Protein AF-A0A5E4NF25-F1 (afdb_monomer)

Mean predicted aligned error: 12.4 Å

Sequence (63 aa):
MNNRPSYYHSHSSFSNNSLAICKEIQRFESVHPSIYAIYDLIELIPDSIVAQQVRDHVVCIEG

Structure (mmCIF, N/CA/C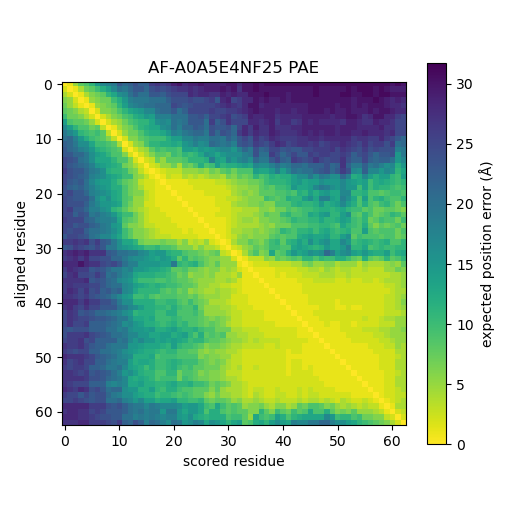/O backbone):
data_AF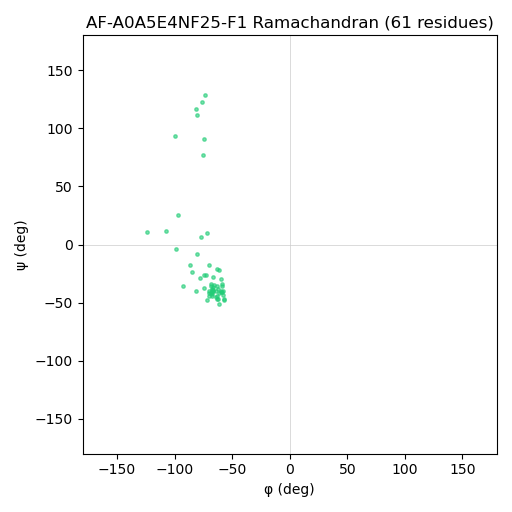-A0A5E4NF25-F1
#
_entry.id   AF-A0A5E4NF25-F1
#
loop_
_atom_site.group_PDB
_atom_site.id
_atom_site.type_symbol
_atom_site.label_atom_id
_atom_site.label_alt_id
_atom_site.label_comp_id
_atom_site.label_asym_id
_atom_site.label_entity_id
_atom_site.label_seq_id
_atom_site.pdbx_PDB_ins_code
_atom_site.Cartn_x
_atom_site.Cartn_y
_atom_site.Cartn_z
_atom_site.occupancy
_atom_site.B_iso_or_equiv
_atom_site.auth_seq_id
_atom_site.auth_comp_id
_atom_site.auth_asym_id
_atom_site.auth_atom_id
_atom_site.pdbx_PDB_model_num
ATOM 1 N N . MET A 1 1 ? 43.222 7.142 -48.459 1.00 41.59 1 MET A N 1
ATOM 2 C CA . MET A 1 1 ? 43.070 7.262 -46.992 1.00 41.59 1 MET A CA 1
ATOM 3 C C . MET A 1 1 ? 41.769 8.002 -46.706 1.00 41.59 1 MET A C 1
ATOM 5 O O . MET A 1 1 ? 41.777 9.222 -46.661 1.00 41.59 1 MET A O 1
ATOM 9 N N . ASN A 1 2 ? 40.643 7.287 -46.605 1.00 39.66 2 ASN A N 1
ATOM 10 C CA . ASN A 1 2 ? 39.340 7.907 -46.335 1.00 39.66 2 ASN A CA 1
ATOM 11 C C . ASN A 1 2 ? 39.004 7.764 -44.848 1.00 39.66 2 ASN A C 1
ATOM 13 O O . ASN A 1 2 ? 38.449 6.750 -44.426 1.00 39.66 2 ASN A O 1
ATOM 17 N N . ASN A 1 3 ? 39.348 8.787 -44.065 1.00 50.66 3 ASN A N 1
ATOM 18 C CA . ASN A 1 3 ? 38.941 8.911 -42.667 1.00 50.66 3 ASN A CA 1
ATOM 19 C C . ASN A 1 3 ? 37.462 9.317 -42.609 1.00 50.66 3 ASN A C 1
ATOM 21 O O . ASN A 1 3 ? 37.123 10.497 -42.642 1.00 50.66 3 ASN A O 1
ATOM 25 N N . ARG A 1 4 ? 36.571 8.326 -42.553 1.00 54.06 4 ARG A N 1
ATOM 26 C CA . ARG A 1 4 ? 35.142 8.538 -42.305 1.00 54.06 4 ARG A CA 1
ATOM 27 C C . ARG A 1 4 ? 34.947 8.820 -40.805 1.00 54.06 4 ARG A C 1
ATOM 29 O O . ARG A 1 4 ? 35.355 7.977 -40.008 1.00 54.06 4 ARG A O 1
ATOM 36 N N . PRO A 1 5 ? 34.355 9.954 -40.389 1.00 53.72 5 PRO A N 1
ATOM 37 C CA . PRO A 1 5 ? 34.184 10.239 -38.972 1.00 53.72 5 PRO A CA 1
ATOM 38 C C . PRO A 1 5 ? 33.076 9.354 -38.392 1.00 53.72 5 PRO A C 1
ATOM 40 O O . PRO A 1 5 ? 31.965 9.273 -38.924 1.00 53.72 5 PRO A O 1
ATOM 43 N N . SER A 1 6 ? 33.396 8.673 -37.298 1.00 56.28 6 SER A N 1
ATOM 44 C CA . SER A 1 6 ? 32.506 7.792 -36.545 1.00 56.28 6 SER A CA 1
ATOM 45 C C . SER A 1 6 ? 31.513 8.614 -35.710 1.00 56.28 6 SER A C 1
ATOM 47 O O . SER A 1 6 ? 31.670 8.740 -34.503 1.00 56.28 6 SER A O 1
ATOM 49 N N . TYR A 1 7 ? 30.470 9.173 -36.329 1.00 52.69 7 TYR A N 1
ATOM 50 C CA . TYR A 1 7 ? 29.422 9.947 -35.631 1.00 52.69 7 TYR A CA 1
ATOM 51 C C . TYR A 1 7 ? 28.456 9.105 -34.761 1.00 52.69 7 TYR A C 1
ATOM 53 O O . TYR A 1 7 ? 27.451 9.614 -34.279 1.00 52.69 7 TYR A O 1
ATOM 61 N N . TYR A 1 8 ? 28.732 7.819 -34.529 1.00 47.19 8 TYR A N 1
ATOM 62 C CA . TYR A 1 8 ? 27.788 6.874 -33.911 1.00 47.19 8 TYR A CA 1
ATOM 63 C C . TYR A 1 8 ? 27.967 6.647 -32.399 1.00 47.19 8 TYR A C 1
ATOM 65 O O . TYR A 1 8 ? 27.570 5.599 -31.902 1.00 47.19 8 TYR A O 1
ATOM 73 N N . HIS A 1 9 ? 28.540 7.588 -31.642 1.00 54.84 9 HIS A N 1
ATOM 74 C CA . HIS A 1 9 ? 28.851 7.346 -30.220 1.00 54.84 9 HIS A CA 1
ATOM 75 C C . HIS A 1 9 ? 27.988 8.062 -29.166 1.00 54.84 9 HIS A C 1
ATOM 77 O O . HIS A 1 9 ? 28.321 7.973 -27.991 1.00 54.84 9 HIS A O 1
ATOM 83 N N . SER A 1 10 ? 26.857 8.689 -29.521 1.00 51.31 10 SER A N 1
ATOM 84 C CA . SER A 1 10 ? 26.037 9.419 -28.522 1.00 51.31 10 SER A CA 1
ATOM 85 C C . SER A 1 10 ? 24.566 9.007 -28.398 1.00 51.31 10 SER A C 1
ATOM 87 O O . SER A 1 10 ? 23.810 9.689 -27.715 1.00 51.31 10 SER A O 1
ATOM 89 N N . HIS A 1 11 ? 24.127 7.895 -28.997 1.00 51.97 11 HIS A N 1
ATOM 90 C CA . HIS A 1 11 ? 22.716 7.469 -28.904 1.00 51.97 11 HIS A CA 1
ATOM 91 C C . HIS A 1 11 ? 22.436 6.378 -27.855 1.00 51.97 11 HIS A C 1
ATOM 93 O O . HIS A 1 11 ? 21.285 6.014 -27.625 1.00 51.97 11 HIS A O 1
ATOM 99 N N . SER A 1 12 ? 23.468 5.862 -27.188 1.00 54.72 12 SER A N 1
ATOM 100 C CA . SER A 1 12 ? 23.352 4.769 -26.214 1.00 54.72 12 SER A CA 1
ATOM 101 C C . SER A 1 12 ? 22.826 5.218 -24.844 1.00 54.72 12 SER A C 1
ATOM 103 O O . SER A 1 12 ? 22.157 4.442 -24.165 1.00 54.72 12 SER A O 1
ATOM 105 N N . SER A 1 13 ? 23.059 6.465 -24.427 1.00 54.62 13 SER A N 1
ATOM 106 C CA . SER A 1 13 ? 22.655 6.937 -23.091 1.00 54.62 13 SER A CA 1
ATOM 107 C C . SER A 1 1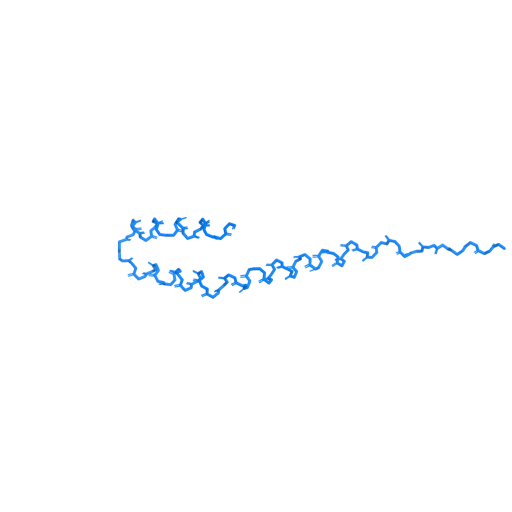3 ? 21.148 7.191 -22.959 1.00 54.62 13 SER A C 1
ATOM 109 O O . SER A 1 13 ? 20.563 6.871 -21.928 1.00 54.62 13 SER A O 1
ATOM 111 N N . PHE A 1 14 ? 20.496 7.709 -24.007 1.00 57.59 14 PHE A N 1
ATOM 112 C CA . PHE A 1 14 ? 19.051 7.977 -23.989 1.00 57.59 14 PHE A CA 1
ATOM 113 C C . PHE A 1 14 ? 18.225 6.688 -23.933 1.00 57.59 14 PHE A C 1
ATOM 115 O O . PHE A 1 14 ? 17.274 6.606 -23.163 1.00 57.59 14 PHE A O 1
ATOM 122 N N . SER A 1 15 ? 18.638 5.658 -24.677 1.00 60.59 15 SER A N 1
ATOM 123 C CA . SER A 1 15 ? 17.943 4.365 -24.713 1.00 60.59 15 SER A CA 1
ATOM 124 C C . SER A 1 15 ? 18.047 3.603 -23.383 1.00 60.59 15 SER A C 1
ATOM 126 O O . SER A 1 15 ? 17.081 2.975 -22.951 1.00 60.59 15 SER A O 1
ATOM 128 N N . ASN A 1 16 ? 19.176 3.734 -22.675 1.00 67.31 16 ASN A N 1
ATOM 129 C CA . ASN A 1 16 ? 19.334 3.177 -21.330 1.00 67.31 16 ASN A CA 1
ATOM 130 C C . ASN A 1 16 ? 18.424 3.858 -20.299 1.00 67.31 16 ASN A C 1
ATOM 132 O O . ASN A 1 16 ? 17.888 3.180 -19.425 1.00 67.31 16 ASN A O 1
ATOM 136 N N . ASN A 1 17 ? 18.212 5.174 -20.416 1.00 74.44 17 ASN A N 1
ATOM 137 C CA . ASN A 1 17 ? 17.333 5.907 -19.507 1.00 74.44 17 ASN A CA 1
ATOM 138 C C . ASN A 1 17 ? 15.859 5.525 -19.731 1.00 74.44 17 ASN A C 1
ATOM 140 O O . ASN A 1 17 ? 15.151 5.206 -18.781 1.00 74.44 17 ASN A O 1
ATOM 144 N N . SER A 1 18 ? 15.420 5.429 -20.992 1.00 83.25 18 SER A N 1
ATOM 145 C CA . SER A 1 18 ? 14.073 4.939 -21.326 1.00 83.25 18 SER A CA 1
ATOM 146 C C . SER A 1 18 ? 13.823 3.532 -20.778 1.00 83.25 18 SER A C 1
ATOM 148 O O . SER A 1 18 ? 12.780 3.276 -20.186 1.00 83.25 18 SER A O 1
ATOM 150 N N . LEU A 1 19 ? 14.799 2.630 -20.920 1.00 83.12 19 LEU A N 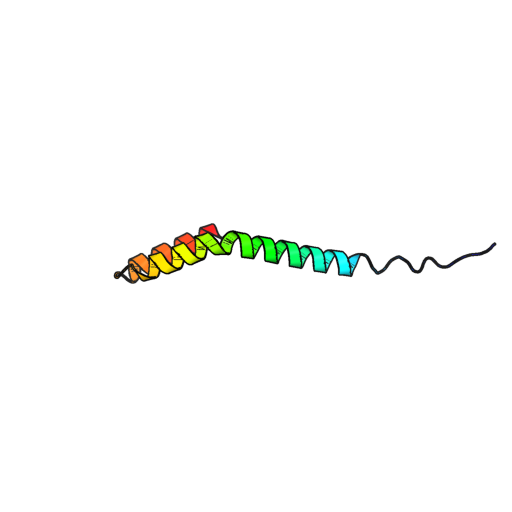1
ATOM 151 C CA . LEU A 1 19 ? 14.691 1.262 -20.416 1.00 83.12 19 LEU A CA 1
ATOM 152 C C . LEU A 1 19 ? 14.647 1.203 -18.882 1.00 83.12 19 LEU A C 1
ATOM 154 O O . LEU A 1 19 ? 13.907 0.392 -18.330 1.00 83.12 19 LEU A O 1
ATOM 158 N N . ALA A 1 20 ? 15.427 2.040 -18.194 1.00 82.44 20 ALA A N 1
ATOM 159 C CA . ALA A 1 20 ? 15.394 2.140 -16.737 1.00 82.44 20 ALA A CA 1
ATOM 160 C C . ALA A 1 20 ? 14.024 2.628 -16.241 1.00 82.44 20 ALA A C 1
ATOM 162 O O . ALA A 1 20 ? 13.462 2.019 -15.336 1.00 82.44 20 ALA A O 1
ATOM 163 N N . ILE A 1 21 ? 13.451 3.646 -16.893 1.00 85.81 21 ILE A N 1
ATOM 164 C CA . ILE A 1 21 ? 12.111 4.158 -16.575 1.00 85.81 21 ILE A CA 1
ATOM 165 C C . ILE A 1 21 ? 11.049 3.077 -16.808 1.00 85.81 21 ILE A C 1
ATOM 167 O O . ILE A 1 21 ? 10.234 2.833 -15.927 1.00 85.81 21 ILE A O 1
ATOM 171 N N . CYS A 1 22 ? 11.077 2.378 -17.948 1.00 90.12 22 CYS A N 1
ATOM 172 C CA . CYS A 1 22 ? 10.132 1.290 -18.219 1.00 90.12 22 CYS A CA 1
ATOM 173 C C . CYS A 1 22 ? 10.227 0.159 -17.185 1.00 90.12 22 CYS A C 1
ATOM 175 O O . CYS A 1 22 ? 9.203 -0.368 -16.760 1.00 90.12 22 CYS A O 1
ATOM 177 N N . LYS A 1 23 ? 11.444 -0.209 -16.763 1.00 82.31 23 LYS A N 1
ATOM 178 C CA . LYS A 1 23 ? 11.643 -1.220 -15.716 1.00 82.31 23 LYS A CA 1
ATOM 179 C C . LYS A 1 23 ? 11.083 -0.771 -14.378 1.00 82.31 23 LYS A C 1
ATOM 181 O O . LYS A 1 23 ? 10.501 -1.589 -13.678 1.00 82.31 23 LYS A O 1
ATOM 186 N N . GLU A 1 24 ? 11.252 0.498 -14.036 1.00 82.75 24 GLU A N 1
ATOM 187 C CA . GLU A 1 24 ? 10.734 1.034 -12.787 1.00 82.75 24 GLU A CA 1
ATOM 188 C C . GLU A 1 24 ? 9.205 1.123 -12.802 1.00 82.75 24 GLU A C 1
ATOM 190 O O . GLU A 1 24 ? 8.570 0.697 -11.844 1.00 82.75 24 GLU A O 1
ATOM 195 N N . ILE A 1 25 ? 8.602 1.532 -13.926 1.00 81.50 25 ILE A N 1
ATOM 196 C CA . ILE A 1 25 ? 7.145 1.474 -14.134 1.00 81.50 25 ILE A CA 1
ATOM 197 C C . ILE A 1 25 ? 6.635 0.043 -13.959 1.00 81.50 25 ILE A C 1
ATOM 199 O O . ILE A 1 25 ? 5.696 -0.170 -13.207 1.00 81.50 25 ILE A O 1
ATOM 203 N N . GLN A 1 26 ? 7.277 -0.949 -14.579 1.00 78.88 26 GLN A N 1
ATOM 204 C CA . GLN A 1 26 ? 6.874 -2.350 -14.433 1.00 78.88 26 GLN A CA 1
ATOM 205 C C . GLN A 1 26 ? 7.023 -2.845 -12.984 1.00 78.88 26 GLN A C 1
ATOM 207 O O . GLN A 1 26 ? 6.208 -3.637 -12.511 1.00 78.88 26 GLN A O 1
ATOM 212 N N . ARG A 1 27 ? 8.053 -2.378 -12.267 1.00 78.81 27 ARG A N 1
ATOM 213 C CA . ARG A 1 27 ? 8.256 -2.675 -10.845 1.00 78.81 27 ARG A CA 1
ATOM 214 C C . ARG A 1 27 ? 7.107 -2.098 -10.009 1.00 78.81 27 ARG A C 1
ATOM 216 O O . ARG A 1 27 ? 6.507 -2.845 -9.239 1.00 78.81 27 ARG A O 1
ATOM 223 N N . PHE A 1 28 ? 6.736 -0.838 -10.246 1.00 75.44 28 PHE A N 1
ATOM 224 C CA . PHE A 1 28 ? 5.579 -0.192 -9.619 1.00 75.44 28 PHE A CA 1
ATOM 225 C C . PHE A 1 28 ? 4.266 -0.906 -9.972 1.00 75.44 28 PHE A C 1
ATOM 227 O O . PHE A 1 28 ? 3.536 -1.337 -9.089 1.00 75.44 28 PHE A O 1
ATOM 234 N N . GLU A 1 29 ? 3.983 -1.157 -11.245 1.00 77.31 29 GLU A N 1
ATOM 235 C CA . GLU A 1 2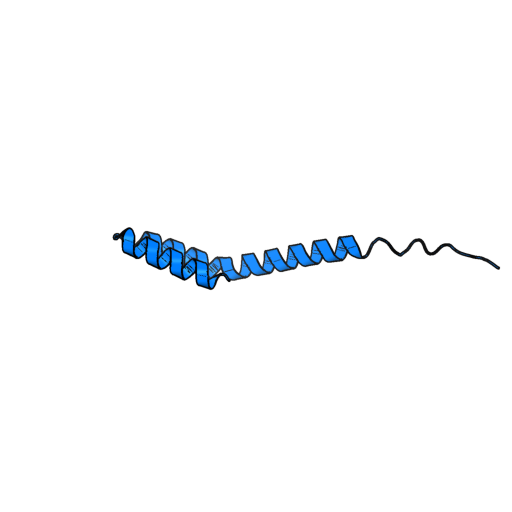9 ? 2.761 -1.854 -11.669 1.00 77.31 29 GLU A CA 1
ATOM 236 C C . GLU A 1 29 ? 2.647 -3.270 -11.084 1.00 77.31 29 GLU A C 1
ATOM 238 O O . GLU A 1 29 ? 1.541 -3.751 -10.839 1.00 77.31 29 GLU A O 1
ATOM 243 N N . SER A 1 30 ? 3.771 -3.939 -10.812 1.00 68.94 30 SER A N 1
ATOM 244 C CA . SER A 1 30 ? 3.763 -5.273 -10.202 1.00 68.94 30 SER A CA 1
ATOM 245 C C . SER A 1 30 ? 3.390 -5.280 -8.715 1.00 68.94 30 SER A C 1
ATOM 247 O O . SER A 1 30 ? 2.836 -6.272 -8.244 1.00 68.94 30 SER A O 1
ATOM 249 N N . VAL A 1 31 ? 3.628 -4.183 -7.985 1.00 68.44 31 VAL A N 1
ATOM 250 C CA . VAL A 1 31 ? 3.216 -4.043 -6.574 1.00 68.44 31 VAL A CA 1
ATOM 251 C C . VAL A 1 31 ? 1.778 -3.516 -6.436 1.00 68.44 31 VAL A C 1
ATOM 253 O O . VAL A 1 31 ? 1.127 -3.721 -5.410 1.00 68.44 31 VAL A O 1
ATOM 256 N N . HIS A 1 32 ? 1.227 -2.927 -7.503 1.00 71.31 32 HIS A N 1
ATOM 257 C CA . HIS A 1 32 ? -0.087 -2.275 -7.520 1.00 71.31 32 HIS A CA 1
ATOM 258 C C . HIS A 1 32 ? -1.339 -3.154 -7.257 1.00 71.31 32 HIS A C 1
ATOM 260 O O . HIS A 1 32 ? -2.362 -2.602 -6.863 1.00 71.31 32 HIS A O 1
ATOM 266 N N . PRO A 1 33 ? -1.361 -4.486 -7.424 1.00 69.19 33 PRO A N 1
ATOM 267 C CA . PRO A 1 33 ? -2.573 -5.253 -7.109 1.00 69.19 33 PRO A CA 1
ATOM 268 C C . PRO A 1 33 ? -2.729 -5.563 -5.615 1.00 69.19 33 PRO A C 1
ATOM 270 O O . PRO A 1 33 ? -3.832 -5.520 -5.079 1.00 69.19 33 PRO A O 1
ATOM 273 N N . SER A 1 34 ? -1.635 -5.908 -4.934 1.00 77.75 34 SER A N 1
ATOM 274 C CA . SER A 1 34 ? -1.692 -6.423 -3.559 1.00 77.75 34 SER A CA 1
ATOM 275 C C . SER A 1 34 ? -1.536 -5.327 -2.509 1.00 77.75 34 SER A C 1
ATOM 277 O O . SER A 1 34 ? -2.200 -5.391 -1.481 1.00 77.75 34 SER A O 1
ATOM 279 N N . ILE A 1 35 ? -0.717 -4.306 -2.770 1.00 84.19 35 ILE A N 1
ATOM 280 C CA . ILE A 1 35 ? -0.475 -3.205 -1.825 1.00 84.19 35 ILE A CA 1
ATOM 281 C C . ILE A 1 35 ? -1.720 -2.310 -1.696 1.00 84.19 35 ILE A C 1
ATOM 283 O O . ILE A 1 35 ? -2.135 -1.990 -0.586 1.00 84.19 35 ILE A O 1
ATOM 287 N N . TYR A 1 36 ? -2.396 -2.008 -2.811 1.00 85.00 36 TYR A N 1
ATOM 288 C CA . TYR A 1 36 ? -3.642 -1.230 -2.805 1.00 85.00 36 TYR A CA 1
ATOM 289 C C . TYR A 1 36 ? -4.784 -2.007 -2.157 1.00 85.00 36 TYR A C 1
ATOM 291 O O . TYR A 1 36 ? -5.479 -1.455 -1.314 1.00 85.00 36 TYR A O 1
ATOM 299 N N . ALA A 1 37 ? -4.907 -3.307 -2.447 1.00 88.12 37 ALA A N 1
ATOM 300 C CA . ALA A 1 37 ? -5.878 -4.157 -1.763 1.00 88.12 37 ALA A CA 1
ATOM 301 C C . ALA A 1 37 ? -5.650 -4.182 -0.242 1.00 88.12 37 ALA A C 1
ATOM 303 O O . ALA A 1 37 ? -6.605 -4.213 0.527 1.00 88.12 37 ALA A O 1
ATOM 304 N N . ILE A 1 38 ? -4.395 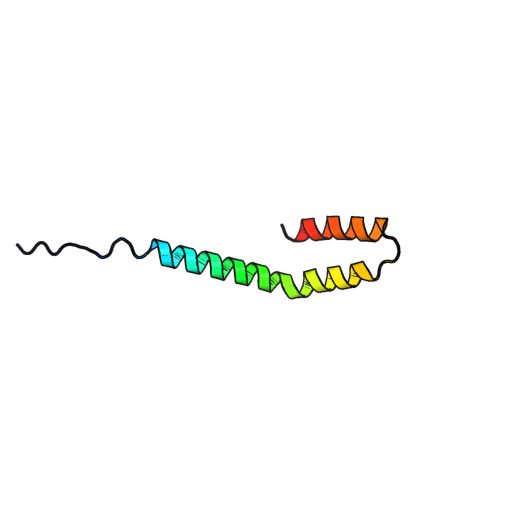-4.142 0.218 1.00 90.44 38 ILE A N 1
ATOM 305 C CA . ILE A 1 38 ? -4.086 -4.036 1.647 1.00 90.44 38 ILE A CA 1
ATOM 306 C C . ILE A 1 38 ? -4.504 -2.667 2.201 1.00 90.44 38 ILE A C 1
ATOM 308 O O . ILE A 1 38 ? -5.095 -2.629 3.277 1.00 90.44 38 ILE A O 1
ATOM 312 N N . TYR A 1 39 ? -4.261 -1.561 1.491 1.00 90.81 39 TYR A N 1
ATOM 313 C CA . TYR A 1 39 ? -4.740 -0.242 1.924 1.00 90.81 39 TYR A CA 1
ATOM 314 C C . TYR A 1 39 ? -6.270 -0.177 2.016 1.00 90.81 39 TYR A C 1
ATOM 316 O O . TYR A 1 39 ? -6.772 0.303 3.034 1.00 90.81 39 TYR A O 1
ATOM 324 N N . ASP A 1 40 ? -6.995 -0.757 1.056 1.00 91.19 40 ASP A N 1
ATOM 325 C CA . ASP A 1 40 ? -8.460 -0.872 1.103 1.00 91.19 40 ASP A CA 1
ATOM 326 C C . ASP A 1 40 ? -8.923 -1.654 2.346 1.00 91.19 40 ASP A C 1
ATOM 328 O O . ASP A 1 40 ? -9.879 -1.278 3.023 1.00 91.19 40 ASP A O 1
ATOM 332 N N . LEU A 1 41 ? -8.224 -2.740 2.698 1.00 93.56 41 LEU A N 1
ATOM 333 C CA . LEU A 1 41 ? -8.522 -3.524 3.901 1.00 93.56 41 LEU A CA 1
ATOM 334 C C . LEU A 1 41 ? -8.206 -2.762 5.195 1.00 93.56 41 LEU A C 1
ATOM 336 O O . LEU A 1 41 ? -8.930 -2.908 6.181 1.00 93.56 41 LEU A O 1
ATOM 340 N N . ILE A 1 42 ? -7.149 -1.947 5.210 1.00 94.75 42 ILE A N 1
ATOM 341 C CA . ILE A 1 42 ? -6.800 -1.109 6.363 1.00 94.75 42 ILE A CA 1
ATOM 342 C C . ILE A 1 42 ? -7.876 -0.045 6.609 1.00 94.75 42 ILE A C 1
ATOM 344 O O . ILE A 1 42 ? -8.156 0.268 7.767 1.00 94.75 42 ILE A O 1
ATOM 348 N N . GLU A 1 43 ? -8.504 0.499 5.563 1.00 93.81 43 GLU A N 1
ATOM 349 C CA . GLU A 1 43 ? -9.603 1.467 5.710 1.00 93.81 43 GLU A CA 1
ATOM 350 C C . GLU A 1 43 ? -10.823 0.892 6.444 1.00 93.81 43 GLU A C 1
ATOM 352 O O . GLU A 1 43 ? -11.589 1.640 7.051 1.00 93.81 43 GLU A O 1
ATOM 357 N N . LEU A 1 44 ? -10.977 -0.435 6.459 1.00 96.44 44 LEU A N 1
ATOM 358 C CA . LEU A 1 44 ? -12.048 -1.118 7.188 1.00 96.44 44 LEU A CA 1
ATOM 359 C C . LEU A 1 44 ? -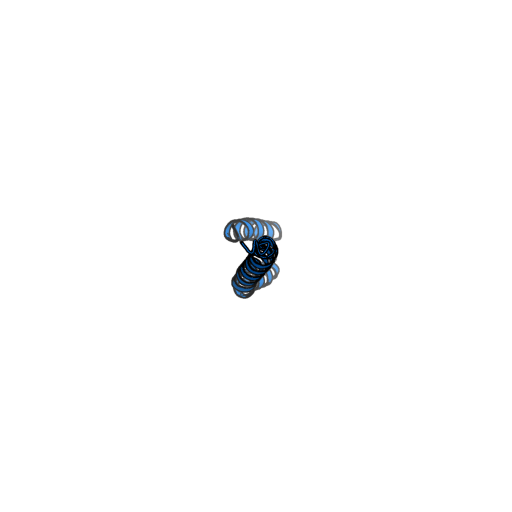11.760 -1.272 8.692 1.00 96.44 44 LEU A C 1
ATOM 361 O O . LEU A 1 44 ? -12.642 -1.708 9.436 1.00 96.44 44 LEU A O 1
ATOM 365 N N . ILE A 1 45 ? -10.552 -0.939 9.161 1.00 96.62 45 ILE A N 1
ATOM 366 C CA . ILE A 1 45 ? -10.175 -1.032 10.576 1.00 96.62 45 ILE A CA 1
ATOM 367 C C . ILE A 1 45 ? -10.698 0.212 11.323 1.00 96.62 45 ILE A C 1
ATOM 369 O O . ILE A 1 45 ? -10.243 1.322 11.049 1.00 96.62 45 ILE A O 1
ATOM 373 N N . PRO A 1 46 ? -11.613 0.062 12.303 1.00 95.50 46 PRO A N 1
ATOM 374 C CA . PRO A 1 46 ? -12.211 1.203 13.003 1.00 95.50 46 PRO A CA 1
ATOM 375 C C . PRO A 1 46 ? -11.258 1.877 14.001 1.00 95.50 46 PRO A C 1
ATOM 377 O O . PRO A 1 46 ? -11.415 3.057 14.309 1.00 95.50 46 PRO A O 1
ATOM 380 N N . ASP A 1 47 ? -10.282 1.135 14.527 1.00 97.62 47 ASP A N 1
ATOM 381 C CA . ASP A 1 47 ? -9.261 1.671 15.424 1.00 97.62 47 ASP A CA 1
ATOM 382 C C . ASP A 1 47 ? -8.163 2.367 14.610 1.00 97.62 47 ASP A C 1
ATOM 384 O O . ASP A 1 47 ? -7.381 1.727 13.902 1.00 97.62 47 ASP A O 1
ATOM 388 N N . SER A 1 48 ? -8.097 3.693 14.727 1.00 92.69 48 SER A N 1
ATOM 389 C CA . SER A 1 48 ? -7.151 4.519 13.979 1.00 92.69 48 SER A CA 1
ATOM 390 C C . SER A 1 48 ? -5.691 4.288 14.370 1.00 92.69 48 SER A C 1
ATOM 392 O O . SER A 1 48 ? -4.814 4.449 13.519 1.00 92.69 48 SER A O 1
ATOM 394 N N . ILE A 1 49 ? -5.415 3.881 15.614 1.00 96.75 49 ILE A N 1
ATOM 395 C CA . ILE A 1 49 ? -4.057 3.583 16.085 1.00 96.75 49 ILE A CA 1
ATOM 396 C C . ILE A 1 49 ? -3.584 2.281 15.443 1.00 96.75 49 ILE A C 1
ATOM 398 O O . ILE A 1 49 ? -2.492 2.237 14.874 1.00 96.75 49 ILE A O 1
ATOM 402 N N . VAL A 1 50 ? -4.425 1.245 15.471 1.00 96.00 50 VAL A N 1
ATOM 403 C CA . VAL A 1 50 ? -4.119 -0.046 14.836 1.00 96.00 50 VAL A CA 1
ATOM 404 C C . VAL A 1 50 ? -3.987 0.119 13.323 1.00 96.00 50 VAL A C 1
ATOM 406 O O . VAL A 1 50 ? -3.014 -0.355 12.740 1.00 96.00 50 VAL A O 1
ATOM 409 N N . ALA A 1 51 ? -4.907 0.844 12.684 1.00 96.12 51 ALA A N 1
ATOM 410 C CA . ALA A 1 51 ? -4.840 1.111 11.251 1.00 96.12 51 ALA A CA 1
ATOM 411 C C . ALA A 1 51 ? -3.530 1.818 10.863 1.00 96.12 51 ALA A C 1
ATOM 413 O O . ALA A 1 51 ? -2.922 1.476 9.851 1.00 96.12 51 ALA A O 1
ATOM 414 N N 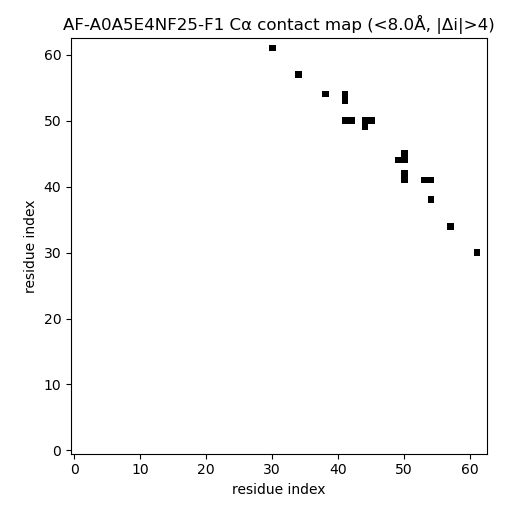. GLN A 1 52 ? -3.062 2.770 11.679 1.00 94.38 52 GLN A N 1
ATOM 415 C CA . GLN A 1 52 ? -1.790 3.450 11.436 1.00 94.38 52 GLN A CA 1
ATOM 416 C C . GLN A 1 52 ? -0.583 2.520 11.604 1.00 94.38 52 GLN A C 1
ATOM 418 O O . GLN A 1 52 ? 0.279 2.496 10.733 1.00 94.38 52 GLN A O 1
ATOM 423 N N . GLN A 1 53 ? -0.545 1.703 12.658 1.00 95.19 53 GLN A N 1
ATOM 424 C CA . GLN A 1 53 ? 0.541 0.735 12.856 1.00 95.19 53 GLN A CA 1
ATOM 425 C C . GLN A 1 53 ? 0.639 -0.264 11.696 1.00 95.19 53 GLN A C 1
ATOM 427 O O . GLN A 1 53 ? 1.733 -0.582 11.234 1.00 95.19 53 GLN A O 1
ATOM 432 N N . VAL A 1 54 ? -0.504 -0.731 11.184 1.00 93.12 54 VAL A N 1
ATOM 433 C CA . VAL A 1 54 ? -0.535 -1.626 10.021 1.00 93.12 54 VAL A CA 1
ATOM 434 C C . VAL A 1 54 ? -0.045 -0.904 8.761 1.00 93.12 54 VAL A C 1
ATOM 436 O O . VAL A 1 54 ? 0.737 -1.493 8.016 1.00 93.12 54 VAL A O 1
ATOM 439 N N . ARG A 1 55 ? -0.412 0.371 8.540 1.00 92.62 55 ARG A N 1
ATOM 440 C CA . ARG A 1 55 ? 0.149 1.172 7.432 1.00 92.62 55 ARG A CA 1
ATOM 441 C C . ARG A 1 55 ? 1.669 1.244 7.505 1.00 92.62 55 ARG A C 1
ATOM 443 O O . ARG A 1 55 ? 2.328 0.998 6.499 1.00 92.62 55 ARG A O 1
ATOM 450 N N . ASP A 1 56 ? 2.213 1.535 8.682 1.00 91.25 56 ASP A N 1
ATOM 451 C CA . ASP A 1 56 ? 3.658 1.680 8.869 1.00 91.25 56 ASP A CA 1
ATOM 452 C C . ASP A 1 56 ? 4.395 0.363 8.565 1.00 91.25 56 ASP A C 1
ATOM 454 O O . ASP A 1 56 ? 5.448 0.365 7.928 1.00 91.25 56 ASP A O 1
ATOM 458 N N . HIS A 1 57 ? 3.810 -0.780 8.941 1.00 89.12 57 HIS A N 1
ATOM 459 C CA . HIS A 1 57 ? 4.356 -2.096 8.602 1.00 89.12 57 HIS A CA 1
ATOM 460 C C . HIS A 1 57 ? 4.302 -2.412 7.105 1.00 89.12 57 HIS A C 1
ATOM 462 O O . HIS A 1 57 ? 5.238 -3.013 6.581 1.00 89.12 57 HIS A O 1
ATOM 468 N N . VAL A 1 58 ? 3.235 -2.010 6.414 1.00 87.50 58 VAL A N 1
ATOM 469 C CA . VAL A 1 58 ? 3.069 -2.239 4.971 1.00 87.50 58 VAL A CA 1
ATOM 470 C C . VAL A 1 58 ? 4.076 -1.424 4.158 1.00 87.50 58 VAL A C 1
ATOM 472 O O . VAL A 1 58 ? 4.673 -1.963 3.229 1.00 87.50 58 VAL A O 1
ATOM 475 N N . VAL A 1 59 ? 4.361 -0.184 4.565 1.00 81.38 59 VAL A N 1
ATOM 476 C CA . VAL A 1 59 ? 5.394 0.662 3.937 1.00 81.38 59 VAL A CA 1
ATOM 477 C C . VAL A 1 59 ? 6.781 0.007 3.997 1.00 81.38 59 VAL A C 1
ATOM 479 O O . VAL A 1 59 ? 7.564 0.133 3.060 1.00 81.38 59 VAL A O 1
ATOM 482 N N . CYS A 1 60 ? 7.096 -0.745 5.058 1.00 77.06 60 CYS A N 1
ATOM 483 C CA . CYS A 1 60 ? 8.362 -1.480 5.150 1.00 77.06 60 CYS A CA 1
ATOM 484 C C . CYS A 1 60 ? 8.468 -2.678 4.186 1.00 77.06 60 CYS A C 1
ATOM 486 O O . CYS A 1 60 ? 9.575 -3.170 3.975 1.00 77.06 60 CYS A O 1
ATOM 488 N N . ILE A 1 61 ? 7.352 -3.168 3.633 1.00 70.69 61 ILE A N 1
ATOM 489 C CA . ILE A 1 61 ? 7.319 -4.299 2.685 1.00 70.69 61 ILE A CA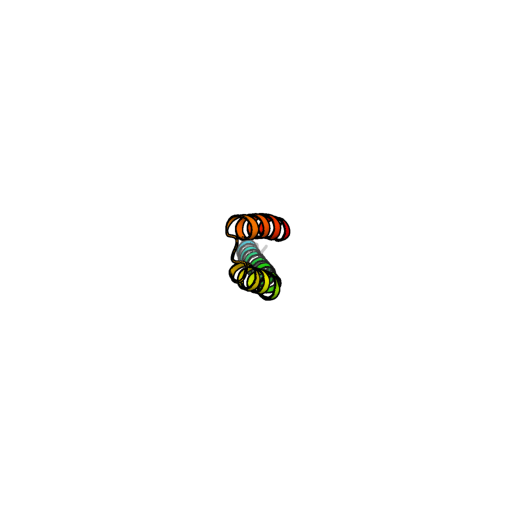 1
ATOM 490 C C . ILE A 1 61 ? 7.584 -3.827 1.245 1.00 70.69 61 ILE A C 1
ATOM 492 O O . ILE A 1 61 ? 8.068 -4.608 0.433 1.00 70.69 61 ILE A O 1
ATOM 496 N N . GLU A 1 62 ? 7.329 -2.553 0.933 1.00 65.81 62 GLU A N 1
ATOM 497 C CA . GLU A 1 62 ? 7.628 -1.938 -0.374 1.00 65.81 62 GLU A CA 1
ATOM 498 C C . GLU A 1 62 ? 9.118 -1.591 -0.599 1.00 65.81 62 GLU A C 1
ATOM 500 O O . GLU A 1 62 ? 9.449 -0.967 -1.607 1.00 65.81 62 GLU A O 1
ATOM 505 N N . GLY A 1 63 ? 10.014 -1.983 0.318 1.00 50.75 63 GLY A N 1
ATOM 506 C CA . GLY A 1 63 ? 11.464 -1.731 0.248 1.00 50.75 63 GLY A CA 1
ATOM 507 C C . GLY A 1 63 ? 12.240 -2.595 -0.745 1.00 50.75 63 GLY A C 1
ATOM 508 O O . GLY A 1 63 ? 11.947 -3.806 -0.856 1.00 50.75 63 GLY A O 1
#

Solvent-accessible surface area (backbone atoms only — not comparable to full-atom values): 3930 Å² total; per-residue (Å²): 138,86,84,74,82,82,83,81,81,76,68,66,64,61,57,52,51,54,51,51,51,53,52,49,50,52,54,51,61,67,48,54,68,61,56,50,52,47,51,59,55,40,71,72,44,87,52,65,67,61,34,47,55,53,50,58,54,53,62,66,67,77,110

pLDDT: mean 76.65, std 16.69, range [39.66, 97.62]

Radius of gyration: 22.89 Å; Cα contacts (8 Å, |Δi|>4): 10; chains: 1; bounding box: 55×17×63 Å

Organism: NCBI:txid506608

Secondary structure (DSSP, 8-state):
--------SSSHHHHHHHHHHHHHHHHHHHHTTHHHHHHHHHHT-S-HHHHHHHHHHHHTTT-

Foldseek 3Di:
DDDDDPPPPPPVPVVVVVVVVVVVVVLVVVCPPVLVVVLVVLVVDPDPVVSVVSVVVSVVVSD